Protein AF-A0AAV0TI86-F1 (afdb_monomer_lite)

Radius of gyration: 37.23 Å; chains: 1; bounding box: 70×34×114 Å

Sequence (153 aa):
MEPYQLQMTRGDDGHKLVHLPTGGCVAVPFDPLYAAERAAAEAARAIDPPDELRCKYKSTRCLNLRAKKRNGELHNFCQIHRERANQNQRNSEQRKRYPKQGARRNERDPEDYPRHLHLLEPLQGEDSSHLEPTYDELKEAAMLLSIPDRDRE

pLDDT: mean 74.26, std 17.71, range [35.5, 94.88]

Foldseek 3Di:
DPPQDWDWDQDPQRWIWTQHPVGDIDTHDDDPVVVVVVVVVVVVVVVQPDLVQFAPDDPDGGSAGFDADPVRDGDNGHPVVVVVVVVVVVVVVVCVVDVPDDPDDDPDDPPDDDDDDDDDDDDDDDDDPDDDDDPVVVVVVVVVVPDDPDDDD

Structure (mmCIF, N/CA/C/O backbone):
data_AF-A0AAV0TI86-F1
#
_entry.id   AF-A0AAV0TI86-F1
#
loop_
_atom_site.group_PDB
_atom_site.id
_atom_site.type_symbol
_atom_site.label_atom_id
_atom_site.label_alt_id
_atom_site.label_comp_id
_atom_site.label_asym_id
_atom_site.label_entity_id
_atom_site.label_seq_id
_atom_site.pdbx_PDB_ins_code
_atom_site.Cartn_x
_atom_site.Cartn_y
_atom_site.Cartn_z
_atom_site.occupancy
_atom_site.B_iso_or_equiv
_atom_site.auth_seq_id
_atom_site.auth_comp_id
_atom_site.auth_asym_id
_atom_site.auth_atom_id
_atom_site.pdbx_PDB_model_num
ATOM 1 N N . MET A 1 1 ? 8.622 26.545 -31.942 1.00 48.06 1 MET A N 1
ATOM 2 C CA . MET A 1 1 ? 9.718 25.604 -31.640 1.00 48.06 1 MET A CA 1
ATOM 3 C C . MET A 1 1 ? 9.126 24.217 -31.739 1.00 48.06 1 MET A C 1
ATOM 5 O O . MET A 1 1 ? 8.290 23.889 -30.909 1.00 48.06 1 MET A O 1
ATOM 9 N N . GLU A 1 2 ? 9.473 23.472 -32.785 1.00 55.81 2 GLU A N 1
ATOM 10 C CA . GLU A 1 2 ? 9.043 22.078 -32.941 1.00 55.81 2 GLU A CA 1
ATOM 11 C C . GLU A 1 2 ? 9.660 21.216 -31.828 1.00 55.81 2 GLU A C 1
ATOM 13 O O . GLU A 1 2 ? 10.818 21.451 -31.459 1.00 55.81 2 GLU A O 1
ATOM 18 N N . PRO A 1 3 ? 8.922 20.249 -31.257 1.00 60.47 3 PRO A N 1
ATOM 19 C CA . PRO A 1 3 ? 9.459 19.376 -30.225 1.00 60.47 3 PRO A CA 1
ATOM 20 C C . PRO A 1 3 ? 10.630 18.566 -30.793 1.00 60.47 3 PRO A C 1
ATOM 22 O O . PRO A 1 3 ? 10.513 17.896 -31.817 1.00 60.47 3 PRO A O 1
ATOM 25 N N . TYR A 1 4 ? 11.777 18.637 -30.119 1.00 69.56 4 TYR A N 1
ATOM 26 C CA . TYR A 1 4 ? 12.996 17.918 -30.487 1.00 69.56 4 TYR A CA 1
ATOM 27 C C . TYR A 1 4 ? 12.792 16.414 -30.237 1.00 69.56 4 TYR A C 1
ATOM 29 O O . TYR A 1 4 ? 13.065 15.902 -29.152 1.00 69.56 4 TYR A O 1
ATOM 37 N N . GLN A 1 5 ? 12.230 15.703 -31.214 1.00 69.06 5 GLN A N 1
ATOM 38 C CA . GLN A 1 5 ? 11.930 14.281 -31.086 1.00 69.06 5 GLN A CA 1
ATOM 39 C C . GLN A 1 5 ? 13.134 13.450 -31.545 1.00 69.06 5 GLN A C 1
ATOM 41 O O . GLN A 1 5 ? 13.370 13.264 -32.736 1.00 69.06 5 GLN A O 1
ATOM 46 N N . LEU A 1 6 ? 13.918 12.964 -30.580 1.00 79.00 6 LEU A N 1
ATOM 47 C CA . LEU A 1 6 ? 15.024 12.038 -30.830 1.00 79.00 6 LEU A CA 1
ATOM 48 C C . LEU A 1 6 ? 14.477 10.690 -31.318 1.00 79.00 6 LEU A C 1
ATOM 50 O O . LEU A 1 6 ? 13.617 10.089 -30.671 1.00 79.00 6 LEU A O 1
ATOM 54 N N . GLN A 1 7 ? 14.985 10.203 -32.450 1.00 80.25 7 GLN A N 1
ATOM 55 C CA . GLN A 1 7 ? 14.611 8.896 -32.987 1.00 80.25 7 GLN A CA 1
ATOM 56 C C . GLN A 1 7 ? 15.458 7.806 -32.324 1.00 80.25 7 GLN A C 1
ATOM 58 O O . GLN A 1 7 ? 16.686 7.868 -32.343 1.00 80.25 7 GLN A O 1
ATOM 63 N N . MET A 1 8 ? 14.800 6.809 -31.729 1.00 86.75 8 MET A N 1
ATOM 64 C CA . MET A 1 8 ? 15.456 5.681 -31.065 1.00 86.75 8 MET A CA 1
ATOM 65 C C . MET A 1 8 ? 15.165 4.383 -31.819 1.00 86.75 8 MET A C 1
ATOM 67 O O . MET A 1 8 ? 14.001 4.028 -32.005 1.00 86.75 8 MET A O 1
ATOM 71 N N . THR A 1 9 ? 16.205 3.648 -32.198 1.00 86.06 9 THR A N 1
ATOM 72 C CA . THR A 1 9 ? 16.113 2.310 -32.804 1.00 86.06 9 THR A CA 1
ATOM 73 C C . THR A 1 9 ? 16.860 1.294 -31.936 1.00 86.06 9 THR A C 1
ATOM 75 O O . THR A 1 9 ? 17.641 1.656 -31.053 1.00 86.06 9 THR A O 1
ATOM 78 N N . ARG A 1 10 ? 16.568 0.001 -32.107 1.00 83.50 10 ARG A N 1
ATOM 79 C CA . ARG A 1 10 ? 17.297 -1.078 -31.426 1.00 83.50 10 ARG A CA 1
ATOM 80 C C . ARG A 1 10 ? 18.233 -1.723 -32.442 1.00 83.50 10 ARG A C 1
ATOM 82 O O . ARG A 1 10 ? 17.748 -2.162 -33.479 1.00 83.50 10 ARG A O 1
ATOM 89 N N . GLY A 1 11 ? 19.530 -1.729 -32.152 1.00 80.06 11 GLY A N 1
ATOM 90 C CA . GLY A 1 11 ? 20.533 -2.420 -32.959 1.00 80.06 11 GLY A CA 1
ATOM 91 C C . GLY A 1 11 ? 20.470 -3.938 -32.774 1.00 80.06 11 GLY A C 1
ATOM 92 O O . GLY A 1 11 ? 19.838 -4.435 -31.836 1.00 80.06 11 GLY A O 1
ATOM 93 N N . ASP A 1 12 ? 21.140 -4.669 -33.664 1.00 78.94 12 ASP A N 1
ATOM 94 C CA . ASP A 1 12 ? 21.185 -6.141 -33.667 1.00 78.94 12 ASP A CA 1
ATOM 95 C C . ASP A 1 12 ? 21.900 -6.721 -32.433 1.00 78.94 12 ASP A C 1
ATOM 97 O O . ASP A 1 12 ? 21.598 -7.822 -31.979 1.00 78.94 12 ASP A O 1
ATOM 101 N N . ASP A 1 13 ? 22.806 -5.943 -31.842 1.00 78.12 13 ASP A N 1
ATOM 102 C CA . ASP A 1 13 ? 23.507 -6.206 -30.580 1.00 78.12 13 ASP A CA 1
ATOM 103 C C . ASP A 1 13 ? 22.637 -5.942 -29.333 1.00 78.12 13 ASP A C 1
ATOM 105 O O . ASP A 1 13 ? 23.052 -6.176 -28.198 1.00 78.12 13 ASP A O 1
ATOM 109 N N . GLY A 1 14 ? 21.406 -5.461 -29.531 1.00 78.50 14 GLY A N 1
ATOM 110 C CA . GLY A 1 14 ? 20.466 -5.123 -28.470 1.00 78.50 14 GLY A CA 1
ATOM 111 C C . GLY A 1 14 ? 20.668 -3.729 -27.873 1.00 78.50 14 GLY A C 1
ATOM 112 O O . GLY A 1 14 ? 19.830 -3.321 -27.058 1.00 78.50 14 GLY A O 1
ATOM 113 N N . HIS A 1 15 ? 21.699 -2.989 -28.294 1.00 84.69 15 HIS A N 1
ATOM 114 C CA . HIS A 1 15 ? 21.944 -1.611 -27.878 1.00 84.69 15 HIS A CA 1
ATOM 115 C C . HIS A 1 15 ? 20.876 -0.665 -28.433 1.00 84.69 15 HIS A C 1
ATOM 117 O O . HIS A 1 15 ? 20.295 -0.878 -29.502 1.00 84.69 15 HIS A O 1
ATOM 123 N N . LYS A 1 16 ? 20.582 0.405 -27.688 1.00 88.12 16 LYS A N 1
ATOM 124 C CA . LYS A 1 16 ? 19.663 1.451 -28.156 1.00 88.12 16 LYS A CA 1
ATOM 125 C C . LYS A 1 16 ? 20.464 2.496 -28.919 1.00 88.12 16 LYS A C 1
ATOM 127 O O . LYS A 1 16 ? 21.317 3.153 -28.331 1.00 88.12 16 LYS A O 1
ATOM 132 N N . LEU A 1 17 ? 20.174 2.664 -30.204 1.00 89.75 17 LEU A N 1
ATOM 133 C CA . LEU A 1 17 ? 20.766 3.704 -31.037 1.00 89.75 17 LEU A CA 1
ATOM 134 C C . LEU A 1 17 ? 19.873 4.942 -30.989 1.00 89.75 17 LEU A C 1
ATOM 136 O O . LEU A 1 17 ? 18.691 4.885 -31.328 1.00 89.75 17 LEU A O 1
ATOM 140 N N . VAL A 1 18 ? 20.433 6.060 -30.539 1.00 89.31 18 VAL A N 1
ATOM 141 C CA . VAL A 1 18 ? 19.758 7.359 -30.502 1.00 89.31 18 VAL A CA 1
ATOM 142 C C . VAL A 1 18 ? 20.306 8.211 -31.638 1.00 89.31 18 VAL A C 1
ATOM 144 O O . VAL A 1 18 ? 21.491 8.542 -31.650 1.00 89.31 18 VAL A O 1
ATOM 147 N N . HIS A 1 19 ? 19.449 8.563 -32.592 1.00 89.94 19 HIS A N 1
ATOM 148 C CA . HIS A 1 19 ? 19.795 9.441 -33.703 1.00 89.94 19 HIS A CA 1
ATOM 149 C C . HIS A 1 19 ? 19.580 10.895 -33.295 1.00 89.94 19 HIS A C 1
ATOM 151 O O . HIS A 1 19 ? 18.474 11.304 -32.926 1.00 89.94 19 HIS A O 1
ATOM 157 N N . LEU A 1 20 ? 20.658 11.672 -33.350 1.00 84.19 20 LEU A N 1
ATOM 158 C CA . LEU A 1 20 ? 20.628 13.097 -33.088 1.00 84.19 20 LEU A CA 1
ATOM 159 C C . LEU A 1 20 ? 20.232 13.840 -34.369 1.00 84.19 20 LEU A C 1
ATOM 161 O O . LEU A 1 20 ? 20.683 13.489 -35.460 1.00 84.19 20 LEU A O 1
ATOM 165 N N . PRO A 1 21 ? 19.471 14.934 -34.254 1.00 79.06 21 PRO A N 1
ATOM 166 C CA . PRO A 1 21 ? 19.099 15.760 -35.403 1.00 79.06 21 PRO A CA 1
ATOM 167 C C . PRO A 1 21 ? 20.281 16.508 -36.032 1.00 79.06 21 PRO A C 1
ATOM 169 O O . PRO A 1 21 ? 20.164 17.003 -37.146 1.00 79.06 21 PRO A O 1
ATOM 172 N N . THR A 1 22 ? 21.436 16.557 -35.362 1.00 82.75 22 THR A N 1
ATOM 173 C CA . THR A 1 22 ? 22.708 17.030 -35.929 1.00 82.75 22 THR A CA 1
ATOM 174 C C . THR A 1 22 ? 23.398 15.993 -36.828 1.00 82.75 22 THR A C 1
ATOM 176 O O . THR A 1 22 ? 24.499 16.247 -37.308 1.00 82.75 22 THR A O 1
ATOM 179 N N . GLY A 1 23 ? 22.772 14.833 -37.074 1.00 79.81 23 GLY A N 1
ATOM 180 C CA . GLY A 1 23 ? 23.264 13.799 -37.992 1.00 79.81 23 GLY A CA 1
ATOM 181 C C . GLY A 1 23 ? 24.177 12.744 -37.356 1.00 79.81 23 GLY A C 1
ATOM 182 O O . GLY A 1 23 ? 24.709 11.896 -38.065 1.00 79.81 23 GLY A O 1
ATOM 183 N N . GLY A 1 24 ? 24.360 12.771 -36.033 1.00 85.19 24 GLY A N 1
ATOM 184 C CA . GLY A 1 24 ? 25.108 11.752 -35.288 1.00 85.19 24 GLY A CA 1
ATOM 185 C C . GLY A 1 24 ? 24.224 10.613 -34.773 1.00 85.19 24 GLY A C 1
ATOM 186 O O . GLY A 1 24 ? 23.015 10.777 -34.613 1.00 85.19 24 GLY A O 1
ATOM 187 N N . CYS A 1 25 ? 24.827 9.468 -34.452 1.00 86.44 25 CYS A N 1
ATOM 188 C CA . CYS A 1 25 ? 24.166 8.397 -33.707 1.00 86.44 25 CYS A CA 1
ATOM 189 C C . CYS A 1 25 ? 24.980 8.039 -32.460 1.00 86.44 25 CYS A C 1
ATOM 191 O O . CYS A 1 25 ? 26.209 8.006 -32.496 1.00 86.44 25 CYS A O 1
ATOM 193 N N . VAL A 1 26 ? 24.289 7.809 -31.345 1.00 88.50 26 VAL A N 1
ATOM 194 C CA . VAL A 1 26 ? 24.896 7.401 -30.074 1.00 88.50 26 VAL A CA 1
ATOM 195 C C . VAL A 1 26 ? 24.345 6.035 -29.694 1.00 88.50 26 VAL A C 1
ATOM 197 O O . VAL A 1 26 ? 23.128 5.859 -29.617 1.00 88.50 26 VAL A O 1
ATOM 200 N N . ALA A 1 27 ? 25.238 5.078 -29.447 1.00 87.62 27 ALA A N 1
ATOM 201 C CA . ALA A 1 27 ? 24.877 3.763 -28.937 1.00 87.62 27 ALA A CA 1
ATOM 202 C C . ALA A 1 27 ? 24.835 3.785 -27.407 1.00 87.62 27 ALA A C 1
ATOM 204 O O . ALA A 1 27 ? 25.822 4.113 -26.751 1.00 87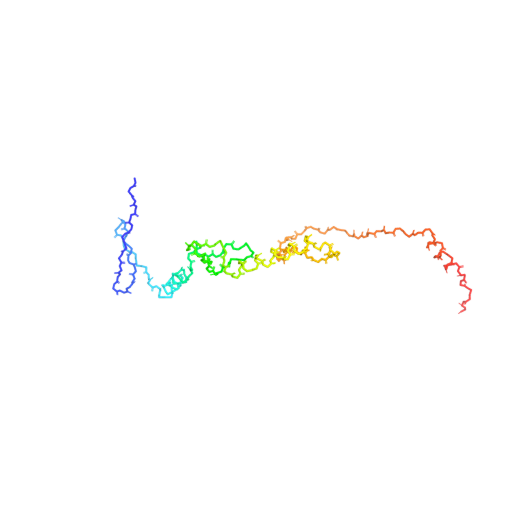.62 27 ALA A O 1
ATOM 205 N N . VAL A 1 28 ? 23.687 3.422 -26.844 1.00 87.88 28 VAL A N 1
ATOM 206 C CA . VAL A 1 28 ? 23.509 3.202 -25.410 1.00 87.88 28 VAL A CA 1
ATOM 207 C C . VAL A 1 28 ? 23.607 1.696 -25.149 1.00 87.88 28 VAL A C 1
ATOM 209 O O . VAL A 1 28 ? 22.742 0.952 -25.637 1.00 87.88 28 VAL A O 1
ATOM 212 N N . PRO A 1 29 ? 24.629 1.241 -24.395 1.00 84.62 29 PRO A N 1
ATOM 213 C CA . PRO A 1 29 ? 24.790 -0.160 -24.041 1.00 84.62 29 PRO A CA 1
ATOM 214 C C . PRO A 1 29 ? 23.556 -0.707 -23.327 1.00 84.62 29 PRO A C 1
ATOM 216 O O . PRO A 1 29 ? 22.932 -0.031 -22.506 1.00 84.62 29 PRO A O 1
ATOM 219 N N . PHE A 1 30 ? 23.195 -1.942 -23.649 1.00 83.69 30 PHE A N 1
ATOM 220 C CA . PHE A 1 30 ? 22.115 -2.646 -22.982 1.00 83.69 30 PHE A CA 1
ATOM 221 C C . PHE A 1 30 ? 22.701 -3.309 -21.745 1.00 83.69 30 PHE A C 1
ATOM 223 O O . PHE A 1 30 ? 23.513 -4.221 -21.865 1.00 83.69 30 PHE A O 1
ATOM 230 N N . ASP A 1 31 ? 22.284 -2.845 -20.571 1.00 87.62 31 ASP A N 1
ATOM 231 C CA . ASP A 1 31 ? 22.605 -3.484 -19.302 1.00 87.62 31 ASP A CA 1
ATOM 232 C C . ASP A 1 31 ? 21.462 -4.445 -18.913 1.00 87.62 31 ASP A C 1
ATOM 234 O O . ASP A 1 31 ? 20.352 -3.990 -18.593 1.00 87.62 31 ASP A O 1
ATOM 238 N N . PRO A 1 32 ? 21.691 -5.773 -18.952 1.00 87.19 32 PRO A N 1
ATOM 239 C CA . PRO A 1 32 ? 20.680 -6.761 -18.595 1.00 87.19 32 PRO A CA 1
ATOM 240 C C . PRO A 1 32 ? 20.220 -6.656 -17.139 1.00 87.19 32 PRO A C 1
ATOM 242 O O . PRO A 1 32 ? 19.054 -6.944 -16.864 1.00 87.19 32 PRO A O 1
ATOM 245 N N . LEU A 1 33 ? 21.098 -6.245 -16.215 1.00 89.19 3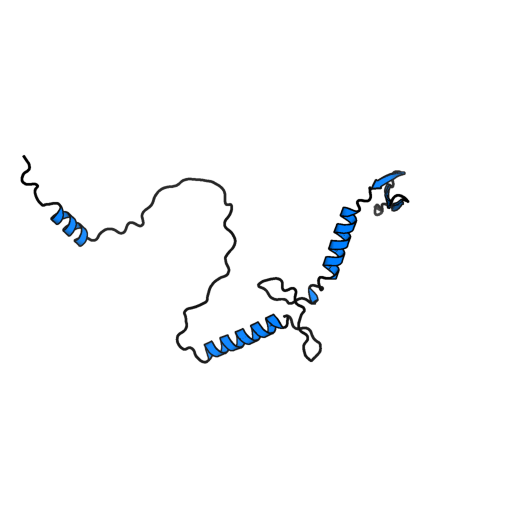3 LEU A N 1
ATOM 246 C CA . LEU A 1 33 ? 20.753 -6.118 -14.798 1.00 89.19 33 LEU A CA 1
ATOM 247 C C . LEU A 1 33 ? 19.800 -4.947 -14.595 1.00 89.19 33 LEU A C 1
ATOM 249 O O . LEU A 1 33 ? 18.728 -5.130 -14.025 1.00 89.19 33 LEU A O 1
ATOM 253 N N . TYR A 1 34 ? 20.117 -3.787 -15.170 1.00 86.00 34 TYR A N 1
ATOM 254 C CA . TYR A 1 34 ? 19.233 -2.622 -15.13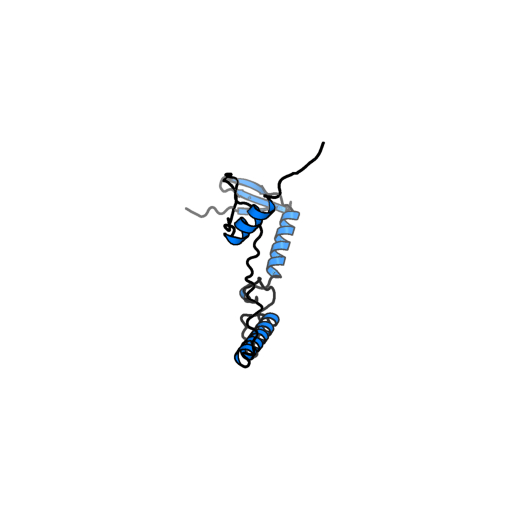0 1.00 86.00 34 TYR A CA 1
ATOM 255 C C . TYR A 1 34 ? 17.861 -2.908 -15.765 1.00 86.00 34 TYR A C 1
ATOM 257 O O . TYR A 1 34 ? 16.815 -2.512 -15.245 1.00 86.00 34 TYR A O 1
ATOM 265 N N . ALA A 1 35 ? 17.835 -3.637 -16.886 1.00 87.25 35 ALA A N 1
ATOM 266 C CA . ALA A 1 35 ? 16.585 -4.042 -17.522 1.00 87.25 35 ALA A CA 1
ATOM 267 C C . ALA A 1 35 ? 15.765 -5.002 -16.640 1.00 87.25 35 ALA A C 1
ATOM 269 O O . ALA A 1 35 ? 14.543 -4.851 -16.551 1.00 87.25 35 ALA A O 1
ATOM 270 N N . ALA A 1 36 ? 16.425 -5.957 -15.976 1.00 87.50 36 ALA A N 1
ATOM 271 C CA . ALA A 1 36 ? 15.791 -6.888 -15.049 1.00 87.50 36 ALA A CA 1
ATOM 272 C C . ALA A 1 36 ? 15.255 -6.180 -13.795 1.00 87.50 36 ALA A C 1
ATOM 274 O O . ALA A 1 36 ? 14.116 -6.429 -13.405 1.00 87.50 36 ALA A O 1
ATOM 275 N N . GLU A 1 37 ? 16.015 -5.255 -13.206 1.00 89.12 37 GLU A N 1
ATOM 276 C CA . GLU A 1 37 ? 15.578 -4.421 -12.078 1.00 89.12 37 GLU A CA 1
ATOM 277 C C . GLU A 1 37 ? 14.345 -3.592 -12.439 1.00 89.12 37 GLU A C 1
ATOM 279 O O . GLU A 1 37 ? 13.364 -3.563 -11.692 1.00 89.12 37 GLU A O 1
ATOM 284 N N . ARG A 1 38 ? 14.349 -2.966 -13.622 1.00 87.44 38 ARG A N 1
ATOM 285 C CA . ARG A 1 38 ? 13.200 -2.199 -14.111 1.00 87.44 38 ARG A CA 1
ATOM 286 C C . ARG A 1 38 ? 11.971 -3.087 -14.313 1.00 87.44 38 ARG A C 1
ATOM 288 O O . ARG A 1 38 ? 10.883 -2.714 -13.883 1.00 87.44 38 ARG A O 1
ATOM 295 N N . ALA A 1 39 ? 12.140 -4.265 -14.914 1.00 86.19 39 ALA A N 1
ATOM 296 C CA . ALA A 1 39 ? 11.056 -5.230 -15.101 1.00 86.19 39 ALA A CA 1
ATOM 297 C C . ALA A 1 39 ? 10.515 -5.760 -13.761 1.00 86.19 39 ALA A C 1
ATOM 299 O O . ALA A 1 39 ? 9.304 -5.887 -13.591 1.00 86.19 39 ALA A O 1
ATOM 300 N N . ALA A 1 40 ? 11.388 -6.017 -12.783 1.00 84.56 40 ALA A N 1
ATOM 301 C CA . ALA A 1 40 ? 10.994 -6.418 -11.436 1.00 84.56 40 ALA A CA 1
ATOM 302 C C . ALA A 1 40 ? 10.217 -5.304 -10.717 1.00 84.56 40 ALA A C 1
ATOM 304 O O . ALA A 1 40 ? 9.204 -5.583 -10.077 1.00 84.56 40 ALA A O 1
ATOM 305 N N . ALA A 1 41 ? 10.631 -4.043 -10.863 1.00 83.25 41 ALA A N 1
ATOM 306 C CA . ALA A 1 41 ? 9.907 -2.895 -10.323 1.00 83.25 41 ALA A CA 1
ATOM 307 C C . ALA A 1 41 ? 8.530 -2.713 -10.988 1.00 83.25 41 ALA A C 1
ATOM 309 O O . ALA A 1 41 ? 7.543 -2.445 -10.304 1.00 83.25 41 ALA A O 1
ATOM 310 N N . GLU A 1 42 ? 8.431 -2.891 -12.307 1.00 84.00 42 GLU A N 1
ATOM 311 C CA . GLU A 1 42 ? 7.155 -2.886 -13.035 1.00 84.00 42 GLU A CA 1
ATOM 312 C C . GLU A 1 42 ? 6.237 -4.027 -12.571 1.00 84.00 42 GLU A C 1
ATOM 314 O O . GLU A 1 42 ? 5.063 -3.793 -12.281 1.00 84.00 42 GLU A O 1
ATOM 319 N N . ALA A 1 43 ? 6.776 -5.239 -12.411 1.00 82.94 43 ALA A N 1
ATOM 320 C CA . ALA A 1 43 ? 6.041 -6.386 -11.887 1.00 82.94 43 ALA A CA 1
ATOM 321 C C . ALA A 1 43 ? 5.577 -6.158 -10.440 1.00 82.94 43 ALA A C 1
ATOM 323 O O . ALA A 1 43 ? 4.421 -6.426 -10.119 1.00 82.94 43 ALA A O 1
ATOM 324 N N . ALA A 1 44 ? 6.427 -5.595 -9.577 1.00 79.00 44 ALA A N 1
ATOM 325 C CA . ALA A 1 44 ? 6.061 -5.233 -8.210 1.00 79.00 44 ALA A CA 1
ATOM 326 C C . ALA A 1 44 ? 4.901 -4.225 -8.190 1.00 79.00 44 ALA A C 1
ATOM 328 O O . ALA A 1 44 ? 3.932 -4.421 -7.460 1.00 79.00 44 ALA A O 1
ATOM 329 N N . ARG A 1 45 ? 4.936 -3.208 -9.064 1.00 76.31 45 ARG A N 1
ATOM 330 C CA . ARG A 1 45 ? 3.838 -2.238 -9.229 1.00 76.31 45 ARG A CA 1
ATOM 331 C C . ARG A 1 45 ? 2.551 -2.865 -9.767 1.00 76.31 45 ARG A C 1
ATOM 333 O O . ARG A 1 45 ? 1.481 -2.345 -9.473 1.00 76.31 45 ARG A O 1
ATOM 340 N N . ALA A 1 46 ? 2.643 -3.941 -10.548 1.00 74.56 46 ALA A N 1
ATOM 341 C CA . ALA A 1 46 ? 1.481 -4.676 -11.049 1.00 74.56 46 ALA A CA 1
ATOM 342 C C . ALA A 1 46 ? 0.864 -5.609 -9.990 1.00 74.56 46 ALA A C 1
ATOM 344 O O . ALA A 1 46 ? -0.351 -5.793 -9.968 1.00 74.56 46 ALA A O 1
ATOM 345 N N . ILE A 1 47 ? 1.688 -6.192 -9.112 1.00 71.88 47 ILE A N 1
ATOM 346 C CA . ILE A 1 47 ? 1.236 -7.024 -7.983 1.00 71.88 47 ILE A CA 1
ATOM 347 C C . ILE A 1 47 ? 0.578 -6.154 -6.910 1.00 71.88 47 ILE A C 1
ATOM 349 O O . ILE A 1 47 ? -0.395 -6.561 -6.273 1.00 71.88 47 ILE A O 1
ATOM 353 N N . ASP A 1 48 ? 1.102 -4.948 -6.718 1.00 67.19 48 ASP A N 1
ATOM 354 C CA . ASP A 1 48 ? 0.555 -3.973 -5.801 1.00 67.19 48 ASP A CA 1
ATOM 355 C C . ASP A 1 48 ? -0.837 -3.508 -6.273 1.00 67.19 48 ASP A C 1
ATOM 357 O O . ASP A 1 48 ? -0.932 -2.788 -7.268 1.00 67.19 48 ASP A O 1
ATOM 361 N N . PRO A 1 49 ? -1.944 -3.833 -5.564 1.00 66.56 49 PRO A N 1
ATOM 362 C CA . PRO A 1 49 ? -3.257 -3.356 -5.974 1.00 66.56 49 PRO A CA 1
ATOM 363 C C . PRO A 1 49 ? -3.273 -1.822 -6.060 1.00 66.56 49 PRO A C 1
ATOM 365 O O . PRO A 1 49 ? -2.634 -1.165 -5.225 1.00 66.56 49 PRO A O 1
ATOM 368 N N . PRO A 1 50 ? -4.013 -1.233 -7.018 1.00 71.69 50 PRO A N 1
ATOM 369 C CA . PRO A 1 50 ? -4.209 0.209 -7.094 1.00 71.69 50 PRO A CA 1
ATOM 370 C C . PRO A 1 50 ? -4.588 0.784 -5.727 1.00 71.69 50 PRO A C 1
ATOM 372 O O . PRO A 1 50 ? -5.367 0.173 -4.991 1.00 71.69 50 PRO A O 1
ATOM 375 N N . ASP A 1 51 ? -4.063 1.960 -5.378 1.00 68.44 51 ASP A N 1
ATOM 376 C CA . ASP A 1 51 ? -4.330 2.619 -4.085 1.00 68.44 51 ASP A CA 1
ATOM 377 C C . ASP A 1 51 ? -5.845 2.794 -3.822 1.00 68.44 51 ASP A C 1
ATOM 379 O O . ASP A 1 51 ? -6.351 2.677 -2.701 1.00 68.44 51 ASP A O 1
ATOM 383 N N . GLU A 1 52 ? -6.617 2.924 -4.901 1.00 73.38 52 GLU A N 1
ATOM 384 C CA . GLU A 1 52 ? -8.078 2.961 -4.910 1.00 73.38 52 GLU A CA 1
ATOM 385 C C . GLU A 1 52 ? -8.758 1.694 -4.374 1.00 73.38 52 GLU A C 1
ATOM 387 O O . GLU A 1 52 ? -9.891 1.766 -3.898 1.00 73.38 52 GLU A O 1
ATOM 392 N N . LEU A 1 53 ? -8.090 0.544 -4.400 1.00 79.62 53 LEU A N 1
ATOM 393 C CA . LEU A 1 53 ? -8.605 -0.719 -3.872 1.00 79.62 53 LEU A CA 1
ATOM 394 C C . LEU A 1 53 ? -8.064 -1.033 -2.476 1.00 79.62 53 LEU A C 1
ATOM 396 O O . LEU A 1 53 ? -8.541 -1.975 -1.843 1.00 79.62 53 LEU A O 1
ATOM 400 N N . ARG A 1 54 ? -7.116 -0.243 -1.962 1.00 86.12 54 ARG A N 1
ATOM 401 C CA . ARG A 1 54 ? -6.486 -0.457 -0.654 1.00 86.12 54 ARG A CA 1
ATOM 402 C C . ARG A 1 54 ? -7.278 0.153 0.489 1.00 86.12 54 ARG A C 1
ATOM 404 O O . ARG A 1 54 ? -7.994 1.148 0.345 1.00 86.12 54 ARG A O 1
ATOM 411 N N . CYS A 1 55 ? -7.145 -0.460 1.657 1.00 90.50 55 CYS A N 1
ATOM 412 C CA . CYS A 1 55 ? -7.733 0.018 2.898 1.00 90.50 55 CYS A CA 1
ATOM 413 C C . CYS A 1 55 ? -7.155 1.381 3.326 1.00 90.50 55 CYS A C 1
ATOM 415 O O . CYS A 1 55 ? -5.959 1.503 3.575 1.00 90.50 55 CYS A O 1
ATOM 417 N N . LYS A 1 56 ? -8.027 2.375 3.545 1.00 87.62 56 LYS A N 1
ATOM 418 C CA . LYS A 1 56 ? -7.681 3.761 3.925 1.00 87.62 56 LYS A CA 1
ATOM 419 C C . LYS A 1 56 ? -7.410 3.955 5.431 1.00 87.62 56 LYS A C 1
ATOM 421 O O . LYS A 1 56 ? -7.823 4.953 6.019 1.00 87.62 56 LYS A O 1
ATOM 426 N N . TYR A 1 57 ? -6.794 2.982 6.103 1.00 88.06 57 TYR A N 1
ATOM 427 C CA . TYR A 1 57 ? -6.542 3.083 7.549 1.00 88.06 57 TYR A CA 1
ATOM 428 C C . TYR A 1 57 ? -5.350 4.007 7.848 1.00 88.06 57 TYR A C 1
ATOM 430 O O . TYR A 1 57 ? -4.332 3.924 7.169 1.00 88.06 57 TYR A O 1
ATOM 438 N N . LYS A 1 58 ? -5.482 4.890 8.852 1.00 81.69 58 LYS A N 1
ATOM 439 C CA . LYS A 1 58 ? -4.558 6.020 9.075 1.00 81.69 58 LYS A CA 1
ATOM 440 C C . LYS A 1 58 ? -3.201 5.654 9.688 1.00 81.69 58 LYS A C 1
ATOM 442 O O . LYS A 1 58 ? -2.240 6.350 9.399 1.00 81.69 58 LYS A O 1
ATOM 447 N N . SER A 1 59 ? -3.101 4.620 10.531 1.00 72.88 59 SER A N 1
ATOM 448 C CA . SER A 1 59 ? -1.891 4.447 11.361 1.00 72.88 59 SER A CA 1
ATOM 449 C C . SER A 1 59 ? -0.751 3.669 10.692 1.00 72.88 59 SER A C 1
ATOM 451 O O . SER A 1 59 ? 0.357 3.659 11.210 1.00 72.88 59 SER A O 1
ATOM 453 N N . THR A 1 60 ? -0.986 3.009 9.554 1.00 78.38 60 THR A N 1
ATOM 454 C CA . THR A 1 60 ? 0.038 2.355 8.713 1.00 78.38 60 THR A CA 1
ATOM 455 C C . THR A 1 60 ? -0.606 2.031 7.364 1.00 78.38 60 THR A C 1
ATOM 457 O O . THR A 1 60 ? -1.758 1.582 7.348 1.00 78.38 60 THR A O 1
ATOM 460 N N . ARG A 1 61 ? 0.095 2.225 6.233 1.00 82.19 61 ARG A N 1
ATOM 461 C CA . ARG A 1 61 ? -0.437 1.859 4.905 1.00 82.19 61 ARG A CA 1
ATOM 462 C C . ARG A 1 61 ? -0.800 0.374 4.883 1.00 82.19 61 ARG A C 1
ATOM 464 O O . ARG A 1 61 ? 0.061 -0.498 4.912 1.00 82.19 61 ARG A O 1
ATOM 471 N N . CYS A 1 62 ? -2.096 0.086 4.845 1.00 86.88 62 CYS A N 1
ATOM 472 C CA . CYS A 1 62 ? -2.598 -1.276 4.858 1.00 86.88 62 CYS A CA 1
ATOM 473 C C . CYS A 1 62 ? -2.622 -1.833 3.430 1.00 86.88 62 CYS A C 1
ATOM 475 O O . CYS A 1 62 ? -3.311 -1.292 2.568 1.00 86.88 62 CYS A O 1
ATOM 477 N N . LEU A 1 63 ? -1.909 -2.937 3.189 1.00 85.19 63 LEU A N 1
ATOM 478 C CA . LEU A 1 63 ? -1.857 -3.595 1.873 1.00 85.19 63 LEU A CA 1
ATOM 479 C C . LEU A 1 63 ? -3.119 -4.419 1.558 1.00 85.19 63 LEU A C 1
ATOM 481 O O . LEU A 1 63 ? -3.281 -4.913 0.448 1.00 85.19 63 LEU A O 1
ATOM 485 N N . ASN A 1 64 ? -4.029 -4.565 2.526 1.00 87.25 64 ASN A N 1
ATOM 486 C CA . ASN A 1 64 ? -5.260 -5.322 2.337 1.00 87.25 64 ASN A CA 1
ATOM 487 C C . ASN A 1 64 ? -6.266 -4.563 1.465 1.00 87.25 64 ASN A C 1
ATOM 489 O O . ASN A 1 64 ? -6.451 -3.348 1.606 1.00 87.25 64 ASN A O 1
ATOM 493 N N . LEU A 1 65 ? -6.992 -5.319 0.644 1.00 89.00 65 LEU A N 1
ATOM 494 C CA . LEU A 1 65 ? -8.071 -4.802 -0.187 1.00 89.00 65 LEU A CA 1
ATOM 495 C C . LEU A 1 65 ? -9.268 -4.335 0.649 1.00 89.00 65 LEU A C 1
ATOM 497 O O . LEU A 1 65 ? -9.562 -4.858 1.730 1.00 89.00 65 LEU A O 1
ATOM 501 N N . ARG A 1 66 ? -9.988 -3.349 0.117 1.00 91.25 66 ARG A N 1
ATOM 502 C CA . ARG A 1 66 ? -11.270 -2.883 0.646 1.00 91.25 66 ARG A CA 1
ATOM 503 C C . ARG A 1 66 ? -12.279 -4.027 0.661 1.00 91.25 66 ARG A C 1
ATOM 505 O O . ARG A 1 66 ? -12.430 -4.757 -0.317 1.00 91.25 66 ARG A O 1
ATOM 512 N N . ALA A 1 67 ? -12.991 -4.173 1.774 1.00 89.94 67 ALA A N 1
ATOM 513 C CA . ALA A 1 67 ? -14.047 -5.172 1.875 1.00 89.94 67 ALA A CA 1
ATOM 514 C C . ALA A 1 67 ? -15.230 -4.792 0.970 1.00 89.94 67 ALA A C 1
ATOM 516 O O . ALA A 1 67 ? -15.573 -3.615 0.866 1.00 89.94 67 ALA A O 1
ATOM 517 N N . LYS A 1 68 ? -15.895 -5.776 0.361 1.00 90.81 68 LYS A N 1
ATOM 518 C CA . LYS A 1 68 ? -17.132 -5.557 -0.405 1.00 90.81 68 LYS A CA 1
ATOM 519 C C . LYS A 1 68 ? -18.348 -5.585 0.527 1.00 90.81 68 LYS A C 1
ATOM 521 O O . LYS A 1 68 ? -18.466 -6.464 1.381 1.00 90.81 68 LYS A O 1
ATOM 526 N N . LYS A 1 69 ? -19.258 -4.625 0.369 1.00 90.12 69 LYS A N 1
ATOM 527 C CA . LYS A 1 69 ? -20.606 -4.653 0.955 1.00 90.12 69 LYS A CA 1
ATOM 528 C C . LYS A 1 69 ? -21.484 -5.664 0.201 1.00 90.12 69 LYS A C 1
ATOM 530 O O . LYS A 1 69 ? -21.170 -6.071 -0.914 1.00 90.12 69 LYS A O 1
ATOM 535 N N . ARG A 1 70 ? -22.643 -6.015 0.779 1.00 89.38 70 ARG A N 1
ATOM 536 C CA . ARG A 1 70 ? -23.657 -6.877 0.128 1.00 89.38 70 ARG A CA 1
ATOM 537 C C . ARG A 1 70 ? -24.229 -6.275 -1.163 1.00 89.38 70 ARG A C 1
ATOM 539 O O . ARG A 1 70 ? -24.636 -7.019 -2.038 1.00 89.38 70 ARG A O 1
ATOM 546 N N . ASN A 1 71 ? -24.239 -4.946 -1.275 1.00 86.31 71 ASN A N 1
ATOM 547 C CA . ASN A 1 71 ? -24.663 -4.211 -2.472 1.00 86.31 71 ASN A CA 1
ATOM 548 C C . ASN A 1 71 ? -23.560 -4.120 -3.553 1.00 86.31 71 ASN A C 1
ATOM 550 O O . ASN A 1 71 ? -23.775 -3.474 -4.570 1.00 86.31 71 ASN A O 1
ATOM 554 N N . GLY A 1 72 ? -22.378 -4.710 -3.328 1.00 85.19 72 GLY A N 1
ATOM 555 C CA . GLY A 1 72 ? -21.244 -4.670 -4.258 1.00 85.19 72 GLY A CA 1
ATOM 556 C C . GLY A 1 72 ? -20.311 -3.461 -4.108 1.00 85.19 72 GLY A C 1
ATOM 557 O O . GLY A 1 72 ? -19.217 -3.475 -4.665 1.00 85.19 72 GLY A O 1
ATOM 558 N N . GLU A 1 73 ? -20.678 -2.449 -3.318 1.00 88.38 73 GLU A N 1
ATOM 559 C CA . GLU A 1 73 ? -19.851 -1.259 -3.079 1.00 88.38 73 GLU A CA 1
ATOM 560 C C . GLU A 1 73 ? -18.669 -1.571 -2.139 1.00 88.38 73 GLU A C 1
ATOM 562 O O . GLU A 1 73 ? -18.792 -2.348 -1.187 1.00 88.38 73 GLU A O 1
ATOM 567 N N . LEU A 1 74 ? -17.512 -0.947 -2.366 1.00 87.25 74 LEU A N 1
ATOM 568 C CA . LEU A 1 74 ? -16.335 -1.121 -1.515 1.00 87.25 74 LEU A CA 1
ATOM 569 C C . LEU A 1 74 ? -16.432 -0.274 -0.238 1.00 87.25 74 LEU A C 1
ATOM 571 O O . LEU A 1 74 ? -16.696 0.924 -0.270 1.00 87.25 74 LEU A O 1
ATOM 575 N N . HIS A 1 75 ? -16.153 -0.887 0.908 1.00 90.19 75 HIS A N 1
ATOM 576 C CA . HIS A 1 75 ? -15.913 -0.169 2.155 1.00 90.19 75 HIS A CA 1
ATOM 577 C C . HIS A 1 75 ? -14.621 0.655 2.077 1.00 90.19 75 HIS A C 1
ATOM 579 O O . HIS A 1 75 ? -13.697 0.313 1.354 1.00 90.19 75 HIS A O 1
ATOM 585 N N . ASN A 1 76 ? -14.492 1.692 2.909 1.00 87.81 76 ASN A N 1
ATOM 586 C CA . ASN A 1 76 ? -13.227 2.43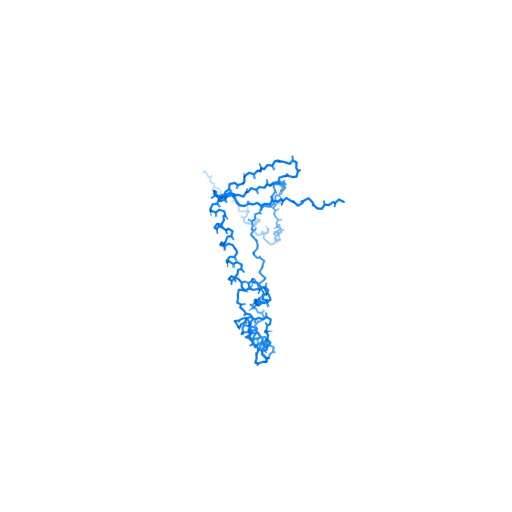3 3.035 1.00 87.81 76 ASN A CA 1
ATOM 587 C C . ASN A 1 76 ? -12.094 1.597 3.661 1.00 87.81 76 ASN A C 1
ATOM 589 O O . ASN A 1 76 ? -10.916 1.895 3.461 1.00 87.81 76 ASN A O 1
ATOM 593 N N . PHE A 1 77 ? -12.446 0.550 4.411 1.00 91.44 77 PHE A N 1
ATOM 594 C CA . PHE A 1 77 ? -11.517 -0.294 5.155 1.00 91.44 77 PHE A CA 1
ATOM 595 C C . PHE A 1 77 ? -11.534 -1.743 4.653 1.00 91.44 77 PHE A C 1
ATOM 597 O O . PHE A 1 77 ? -12.522 -2.209 4.077 1.00 91.44 77 PHE A O 1
ATOM 604 N N . CYS A 1 78 ? -10.448 -2.472 4.908 1.00 93.25 78 CYS A N 1
ATOM 605 C CA . CYS A 1 78 ? -10.419 -3.924 4.764 1.00 93.25 78 CYS A CA 1
ATOM 606 C C . CYS A 1 78 ? -11.258 -4.602 5.857 1.00 93.25 78 CYS A C 1
ATOM 608 O O . CYS A 1 78 ? -11.660 -3.973 6.841 1.00 93.25 78 CYS A O 1
ATOM 610 N N . GLN A 1 79 ? -11.485 -5.906 5.701 1.00 92.12 79 GLN A N 1
ATOM 611 C CA . GLN A 1 79 ? -12.271 -6.704 6.641 1.00 92.12 79 GLN A CA 1
ATOM 612 C C . GLN A 1 79 ? -11.723 -6.618 8.076 1.00 92.12 79 GLN A C 1
ATOM 614 O O . GLN A 1 79 ? -12.466 -6.316 9.007 1.00 92.12 79 GLN A O 1
ATOM 619 N N . ILE A 1 80 ? -10.403 -6.751 8.229 1.00 92.75 80 ILE A N 1
ATOM 620 C CA . ILE A 1 80 ? -9.711 -6.701 9.525 1.00 92.75 80 ILE A CA 1
ATOM 621 C C . ILE A 1 80 ? -9.958 -5.359 10.233 1.00 92.75 80 ILE A C 1
ATOM 623 O O . ILE A 1 80 ? -10.325 -5.313 11.407 1.00 92.75 80 ILE A O 1
ATOM 627 N N . HIS A 1 81 ? -9.785 -4.238 9.527 1.00 94.00 81 HIS A N 1
ATOM 628 C CA . HIS A 1 81 ? -9.988 -2.913 10.121 1.00 94.00 81 HIS A CA 1
ATOM 629 C C . HIS A 1 81 ? -11.460 -2.602 10.391 1.00 94.00 81 HIS A C 1
ATOM 631 O O . HIS A 1 81 ? -11.764 -1.915 11.365 1.00 94.00 81 HIS A O 1
ATOM 637 N N . ARG A 1 82 ? -12.383 -3.139 9.588 1.00 92.44 82 ARG A N 1
ATOM 638 C CA . ARG A 1 82 ? -13.822 -3.029 9.846 1.00 92.44 82 ARG A CA 1
ATOM 639 C C . ARG A 1 82 ? -14.213 -3.736 11.145 1.00 92.44 82 ARG A C 1
ATOM 641 O O . ARG A 1 82 ? -14.973 -3.185 11.936 1.00 92.44 82 ARG A O 1
ATOM 648 N N . GLU A 1 83 ? -13.677 -4.926 11.388 1.00 93.75 83 GLU A N 1
ATOM 649 C CA . GLU A 1 83 ? -13.917 -5.674 12.626 1.00 93.75 83 GLU A CA 1
ATOM 650 C C . GLU A 1 83 ? -13.344 -4.951 13.846 1.00 93.75 83 GLU A C 1
ATOM 652 O O . GLU A 1 83 ? -14.051 -4.781 14.841 1.00 93.75 83 GLU A O 1
ATOM 657 N N . ARG A 1 84 ? -12.118 -4.423 13.740 1.00 93.06 84 ARG A N 1
ATOM 658 C CA . ARG A 1 84 ? -11.509 -3.590 14.790 1.00 93.06 84 ARG A CA 1
ATOM 659 C C . ARG A 1 84 ? -12.336 -2.343 15.087 1.00 93.06 84 ARG A C 1
ATOM 661 O O . ARG A 1 84 ? -12.549 -2.020 16.252 1.00 93.06 84 ARG A O 1
ATOM 668 N N . ALA A 1 85 ? -12.841 -1.661 14.058 1.00 92.19 85 ALA A N 1
ATOM 669 C CA . ALA A 1 85 ? -13.712 -0.502 14.231 1.00 92.19 85 ALA A CA 1
ATOM 670 C C . ALA A 1 85 ? -15.007 -0.877 14.970 1.00 92.19 85 ALA A C 1
ATOM 672 O O . ALA A 1 85 ? -15.380 -0.198 15.924 1.00 92.19 85 ALA A O 1
ATOM 673 N N . ASN A 1 86 ? -15.645 -1.992 14.602 1.00 94.12 86 ASN A N 1
ATOM 674 C CA . ASN A 1 86 ? -16.839 -2.491 15.289 1.00 94.12 86 ASN A CA 1
ATOM 675 C C . ASN A 1 86 ? -16.550 -2.857 16.752 1.00 94.12 86 ASN A C 1
ATOM 677 O O . ASN A 1 86 ? -17.355 -2.572 17.637 1.00 94.12 86 ASN A O 1
ATOM 681 N N . GLN A 1 87 ? -15.404 -3.484 17.024 1.00 94.88 87 GLN A N 1
ATOM 682 C CA . GLN A 1 87 ? -14.983 -3.809 18.384 1.00 94.88 87 GLN A CA 1
ATOM 683 C C . GLN A 1 87 ? -14.732 -2.539 19.203 1.00 94.88 87 GLN A C 1
ATOM 685 O O . GLN A 1 87 ? -15.198 -2.441 20.336 1.00 94.88 87 GLN A O 1
ATOM 690 N N . ASN A 1 88 ? -14.067 -1.541 18.619 1.00 93.88 88 ASN A N 1
ATOM 691 C CA . ASN A 1 88 ? -13.812 -0.271 19.288 1.00 93.88 88 ASN A CA 1
ATOM 692 C C . ASN A 1 88 ? -15.118 0.485 19.583 1.00 93.88 88 ASN A C 1
ATOM 694 O O . ASN A 1 88 ? -15.304 0.984 20.689 1.00 93.88 88 ASN A O 1
ATOM 698 N N . GLN A 1 89 ? -16.067 0.479 18.639 1.00 92.88 89 GLN A N 1
ATOM 699 C CA . GLN A 1 89 ? -17.414 1.009 18.858 1.00 92.88 89 GLN A CA 1
ATOM 700 C C . GLN A 1 89 ? -18.092 0.315 20.045 1.00 92.88 89 GLN A C 1
ATOM 702 O O . GLN A 1 89 ? -18.497 0.991 20.987 1.00 92.88 89 GLN A O 1
ATOM 707 N N . ARG A 1 90 ? -18.137 -1.025 20.071 1.00 93.94 90 ARG A N 1
ATOM 708 C CA . ARG A 1 90 ? -18.717 -1.788 21.194 1.00 93.94 90 ARG A CA 1
ATOM 709 C C . ARG A 1 90 ? -18.055 -1.443 22.527 1.00 93.94 90 ARG A C 1
ATOM 711 O O . ARG A 1 90 ? -18.759 -1.216 23.505 1.00 93.94 90 ARG A O 1
ATOM 718 N N . ASN A 1 91 ? -16.728 -1.351 22.557 1.00 92.75 91 ASN A N 1
ATOM 719 C CA . ASN A 1 91 ? -15.981 -0.996 23.761 1.00 92.75 91 ASN A CA 1
ATOM 720 C C . ASN A 1 91 ? -16.299 0.431 24.229 1.00 92.75 91 ASN A C 1
ATOM 722 O O . ASN A 1 91 ? -16.492 0.653 25.423 1.00 92.75 91 ASN A O 1
ATOM 726 N N . SER A 1 92 ? -16.387 1.396 23.308 1.00 91.44 92 SER A N 1
ATOM 727 C CA . SER A 1 92 ? -16.754 2.775 23.648 1.00 91.44 92 SER A CA 1
ATOM 728 C C . SER A 1 92 ? -18.182 2.875 24.187 1.00 91.44 92 SER A C 1
ATOM 730 O O . SER A 1 92 ? -18.411 3.551 25.186 1.00 91.44 92 SER A O 1
ATOM 732 N N . GLU A 1 93 ? -19.129 2.141 23.601 1.00 91.19 93 GLU A N 1
ATOM 733 C CA . GLU A 1 93 ? -20.518 2.108 24.060 1.00 91.19 93 GLU A CA 1
ATOM 734 C C . GLU A 1 93 ? -20.641 1.426 25.428 1.00 91.19 93 GLU A C 1
ATOM 736 O O . GLU A 1 93 ? -21.369 1.905 26.294 1.00 91.19 93 GLU A O 1
ATOM 741 N N . GLN A 1 94 ? -19.880 0.357 25.680 1.00 89.06 94 GLN A N 1
ATOM 742 C CA . GLN A 1 94 ? -19.812 -0.273 27.002 1.00 89.06 94 GLN A CA 1
ATOM 743 C C . GLN A 1 94 ? -19.263 0.685 28.067 1.00 89.06 94 GLN A C 1
ATOM 745 O O . GLN A 1 94 ? -19.839 0.774 29.150 1.00 89.06 94 GLN A O 1
ATOM 750 N N . ARG A 1 95 ? -18.206 1.447 27.748 1.00 87.62 95 ARG A N 1
ATOM 751 C CA . ARG A 1 95 ? -17.650 2.479 28.643 1.00 87.62 95 ARG A CA 1
ATOM 752 C C . ARG A 1 95 ? -18.659 3.592 28.945 1.00 87.62 95 ARG A C 1
ATOM 754 O O . ARG A 1 95 ? -18.718 4.048 30.081 1.00 87.62 95 ARG A O 1
ATOM 761 N N . LYS A 1 96 ? -19.472 4.000 27.961 1.00 87.94 96 LYS A N 1
ATOM 762 C CA . LYS A 1 96 ? -20.557 4.979 28.161 1.00 87.94 96 LYS A CA 1
ATOM 763 C C . LYS A 1 96 ? -21.691 4.426 29.031 1.00 87.94 96 LYS A C 1
ATOM 765 O O . LYS A 1 96 ? -22.194 5.137 29.891 1.00 87.94 96 LYS A O 1
ATOM 770 N N . ARG A 1 97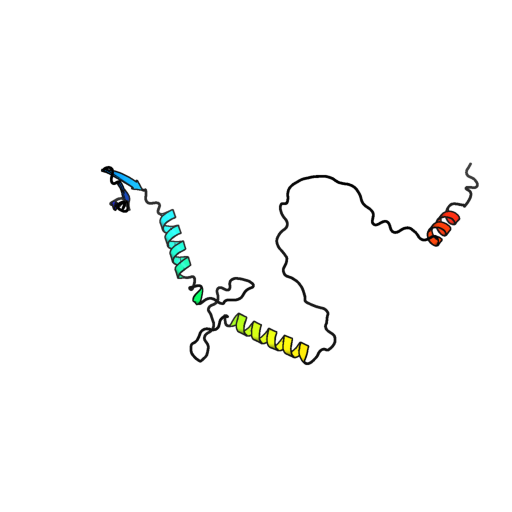 ? -22.106 3.172 28.804 1.00 84.81 97 ARG A N 1
ATOM 771 C CA . ARG A 1 97 ? -23.224 2.530 29.525 1.00 84.81 97 ARG A CA 1
ATOM 772 C C . ARG A 1 97 ? -22.892 2.197 30.976 1.00 84.81 97 ARG A C 1
ATOM 774 O O . ARG A 1 97 ? -23.769 2.265 31.830 1.00 84.81 97 ARG A O 1
ATOM 781 N N . TYR A 1 98 ? -21.642 1.842 31.251 1.00 78.12 98 TYR A N 1
ATOM 782 C CA . TYR A 1 98 ? -21.168 1.534 32.593 1.00 78.12 98 TYR A CA 1
ATOM 783 C C . TYR A 1 98 ? -19.952 2.404 32.908 1.00 78.12 98 TYR A C 1
ATOM 785 O O . TYR A 1 98 ? -18.822 1.923 32.810 1.00 78.12 98 TYR A O 1
ATOM 793 N N . PRO A 1 99 ? -20.148 3.661 33.346 1.00 67.88 99 PRO A N 1
ATOM 794 C CA . PRO A 1 99 ? -19.057 4.548 33.753 1.00 67.88 99 PRO A CA 1
ATOM 795 C C . PRO A 1 99 ? -18.396 4.112 35.079 1.00 67.88 99 PRO A C 1
ATOM 797 O O . PRO A 1 99 ? -17.895 4.943 35.834 1.00 67.88 99 PRO A O 1
ATOM 800 N N . LYS A 1 100 ? -18.389 2.810 35.408 1.00 65.50 100 LYS A N 1
ATOM 801 C CA . LYS A 1 100 ? -17.770 2.277 36.624 1.00 65.50 100 LYS A CA 1
ATOM 802 C C . LYS A 1 100 ? -16.249 2.448 36.540 1.00 65.50 100 LYS A C 1
ATOM 804 O O . LYS A 1 100 ? -15.554 1.620 35.967 1.00 65.50 100 LYS A O 1
ATOM 809 N N . GLN A 1 101 ? -15.778 3.560 37.105 1.00 58.00 101 GLN A N 1
ATOM 810 C CA . GLN A 1 101 ? -14.471 3.771 37.738 1.00 58.00 101 GLN A CA 1
ATOM 811 C C . GLN A 1 101 ? -13.287 3.089 37.030 1.00 58.00 101 GLN A C 1
ATOM 813 O O . GLN A 1 101 ? -12.645 2.191 37.560 1.00 58.00 101 GLN A O 1
ATOM 818 N N . GLY A 1 102 ? -12.991 3.531 35.809 1.00 54.22 102 GLY A N 1
ATOM 819 C CA . GLY A 1 102 ? -11.855 3.046 35.022 1.00 54.22 102 GLY A CA 1
ATOM 820 C C . GLY A 1 102 ? -11.156 4.161 34.250 1.00 54.22 102 GLY A C 1
ATOM 821 O O . GLY A 1 102 ? -10.685 3.936 33.141 1.00 54.22 102 GLY A O 1
ATOM 822 N N . ALA A 1 103 ? -11.106 5.374 34.806 1.00 52.66 103 ALA A N 1
ATOM 823 C CA . ALA A 1 103 ? -10.421 6.538 34.232 1.00 52.66 103 ALA A CA 1
ATOM 824 C C . ALA A 1 103 ? -8.888 6.482 34.408 1.00 52.66 103 ALA A C 1
ATOM 826 O O . ALA A 1 103 ? -8.240 7.483 34.699 1.00 52.66 103 ALA A O 1
ATOM 827 N N . ARG A 1 104 ? -8.282 5.300 34.276 1.00 54.12 104 ARG A N 1
ATOM 828 C CA . ARG A 1 104 ? -6.827 5.122 34.273 1.00 54.12 104 ARG A CA 1
ATOM 829 C C . ARG A 1 104 ? -6.517 3.941 33.367 1.00 54.12 104 ARG A C 1
ATOM 831 O O . ARG A 1 104 ? -6.732 2.807 33.779 1.00 54.12 104 ARG A O 1
ATOM 838 N N . ARG A 1 105 ? -6.032 4.225 32.156 1.00 56.81 105 ARG A N 1
ATOM 839 C CA . ARG A 1 105 ? -5.338 3.350 31.183 1.00 56.81 105 ARG A CA 1
ATOM 840 C C . ARG A 1 105 ? -5.892 3.601 29.782 1.00 56.81 105 ARG A C 1
ATOM 842 O O . ARG A 1 105 ? -6.843 2.949 29.347 1.00 56.81 105 ARG A O 1
ATOM 849 N N . ASN A 1 106 ? -5.233 4.535 29.096 1.00 51.06 106 ASN A N 1
ATOM 850 C CA . ASN A 1 106 ? -4.698 4.396 27.735 1.00 51.06 106 ASN A CA 1
ATOM 851 C C . ASN A 1 106 ? -4.878 5.658 26.868 1.00 51.06 106 ASN A C 1
ATOM 853 O O . ASN A 1 106 ? -5.380 5.569 25.754 1.00 51.06 106 ASN A O 1
ATOM 857 N N . GLU A 1 107 ? -4.432 6.812 27.365 1.00 44.34 107 GLU A N 1
ATOM 858 C CA . GLU A 1 107 ? -3.784 7.817 26.513 1.00 44.34 107 GLU A CA 1
ATOM 859 C C . GLU A 1 107 ? -2.290 7.488 26.537 1.00 44.34 107 GLU A C 1
ATOM 861 O O . GLU A 1 107 ? -1.563 7.842 27.460 1.00 44.34 107 GLU A O 1
ATOM 866 N N . ARG A 1 108 ? -1.859 6.662 25.584 1.00 43.66 108 ARG A N 1
ATOM 867 C CA . ARG A 1 108 ? -0.469 6.641 25.141 1.00 43.66 108 ARG A CA 1
ATOM 868 C C . ARG A 1 108 ? -0.497 7.197 23.731 1.00 43.66 108 ARG A C 1
ATOM 870 O O . ARG A 1 108 ? -0.886 6.490 22.802 1.00 43.66 108 ARG A O 1
ATOM 877 N N . ASP A 1 109 ? -0.179 8.481 23.639 1.00 37.09 109 ASP A N 1
ATOM 878 C CA . ASP A 1 109 ? 0.249 9.132 22.408 1.00 37.09 109 ASP A CA 1
ATOM 879 C C . ASP A 1 109 ? 1.358 8.302 21.744 1.00 37.09 109 ASP A C 1
ATOM 881 O O . ASP A 1 109 ? 2.279 7.856 22.437 1.00 37.09 109 ASP A O 1
ATOM 885 N N . PRO A 1 110 ? 1.296 8.055 20.428 1.00 44.25 110 PRO A N 1
ATOM 886 C CA . PRO A 1 110 ? 2.395 7.478 19.678 1.00 44.25 110 PRO A CA 1
ATOM 887 C C . PRO A 1 110 ? 3.325 8.592 19.173 1.00 44.25 110 PRO A C 1
ATOM 889 O O . PRO A 1 110 ? 3.395 8.834 17.976 1.00 44.25 110 PRO A O 1
ATOM 892 N N . GLU A 1 111 ? 4.058 9.237 20.079 1.00 39.53 111 GLU A N 1
ATOM 893 C CA . GLU A 1 111 ? 5.199 10.100 19.735 1.00 39.53 111 GLU A CA 1
ATOM 894 C C . GLU A 1 111 ? 6.495 9.380 20.144 1.00 39.53 111 GLU A C 1
ATOM 896 O O . GLU A 1 111 ? 7.159 9.723 21.118 1.00 39.53 111 GLU A O 1
ATOM 901 N N . ASP A 1 112 ? 6.810 8.309 19.414 1.00 39.31 112 ASP A N 1
ATOM 902 C CA . ASP A 1 112 ? 8.135 7.683 19.393 1.00 39.31 112 ASP A CA 1
ATOM 903 C C . ASP A 1 112 ? 8.719 7.924 17.998 1.00 39.31 112 ASP A C 1
ATOM 905 O O . ASP A 1 112 ? 8.549 7.116 17.081 1.00 39.31 112 ASP A O 1
ATOM 909 N N . TYR A 1 113 ? 9.329 9.099 17.811 1.00 35.91 113 TYR A N 1
ATOM 910 C CA . TYR A 1 113 ? 10.203 9.362 16.671 1.00 35.91 113 TYR A CA 1
ATOM 911 C C . TYR A 1 113 ? 11.649 9.540 17.162 1.00 35.91 113 TYR A C 1
ATOM 913 O O . TYR A 1 113 ? 11.872 10.140 18.218 1.00 35.91 113 TYR A O 1
ATOM 921 N N . PRO A 1 114 ? 12.648 8.997 16.441 1.00 42.75 114 PRO A N 1
ATOM 922 C CA . PRO A 1 114 ? 13.916 8.601 17.027 1.00 42.75 114 PRO A CA 1
ATOM 923 C C . PRO A 1 114 ? 14.866 9.772 17.264 1.00 42.75 114 PRO A C 1
ATOM 925 O O . PRO A 1 114 ? 15.054 10.662 16.438 1.00 42.75 114 PRO A O 1
ATOM 928 N N . ARG A 1 115 ? 15.544 9.675 18.400 1.00 52.47 115 ARG A N 1
ATOM 929 C CA . ARG A 1 115 ? 16.637 10.510 18.889 1.00 52.47 115 ARG A CA 1
ATOM 930 C C . ARG A 1 115 ? 17.857 10.500 17.946 1.00 52.47 115 ARG A C 1
ATOM 932 O O . ARG A 1 115 ? 18.728 9.657 18.139 1.00 52.47 115 ARG A O 1
ATOM 939 N N . HIS A 1 116 ? 18.000 11.454 17.018 1.00 49.22 116 HIS A N 1
ATOM 940 C CA . HIS A 1 116 ? 19.335 11.939 16.607 1.00 49.22 116 HIS A CA 1
ATOM 941 C C . HIS A 1 116 ? 19.327 13.269 15.817 1.00 49.22 116 HIS A C 1
ATOM 943 O O . HIS A 1 116 ? 18.617 13.400 14.827 1.00 49.22 116 HIS A O 1
ATOM 949 N N . LEU A 1 117 ? 20.243 14.166 16.220 1.00 47.19 117 LEU A N 1
ATOM 950 C CA . LEU A 1 117 ? 20.796 15.350 15.528 1.00 47.19 117 LEU A CA 1
ATOM 951 C C . LEU A 1 117 ? 20.053 16.693 15.624 1.00 47.19 117 LEU A C 1
ATOM 953 O O . LEU A 1 117 ? 19.497 17.193 14.654 1.00 47.19 117 LEU A O 1
ATOM 957 N N . HIS A 1 118 ? 20.234 17.365 16.760 1.00 43.25 118 HIS A N 1
ATOM 958 C CA . HIS A 1 118 ? 20.544 18.800 16.775 1.00 43.25 118 HIS A CA 1
ATOM 959 C C . HIS A 1 118 ? 21.895 18.931 17.497 1.00 43.25 118 HIS A C 1
ATOM 961 O O . HIS A 1 118 ? 22.012 18.533 18.651 1.00 43.25 118 HIS A O 1
ATOM 967 N N . LEU A 1 119 ? 22.979 19.018 16.722 1.00 43.84 119 LEU A N 1
ATOM 968 C CA . LEU A 1 119 ? 23.796 20.224 16.526 1.00 43.84 119 LEU A CA 1
ATOM 969 C C . LEU A 1 119 ? 24.373 20.787 17.835 1.00 43.84 119 LEU A C 1
ATOM 971 O O . LEU A 1 119 ? 23.645 21.195 18.730 1.00 43.84 119 LEU A O 1
ATOM 975 N N . LEU A 1 120 ? 25.703 20.766 17.901 1.00 46.09 120 LEU A N 1
ATOM 976 C CA . LEU A 1 120 ? 26.536 21.283 18.981 1.00 46.09 120 LEU A CA 1
ATOM 977 C C . LEU A 1 120 ? 26.266 22.768 19.297 1.00 46.09 120 LEU A C 1
ATOM 979 O O . LEU A 1 120 ? 25.945 23.540 18.397 1.00 46.09 120 LEU A O 1
ATOM 983 N N . GLU A 1 121 ? 26.555 23.087 20.569 1.00 37.72 121 GLU A N 1
ATOM 984 C CA . GLU A 1 121 ? 26.798 24.379 21.252 1.00 37.72 121 GLU A CA 1
ATOM 985 C C . GLU A 1 121 ? 25.654 25.086 22.011 1.00 37.72 121 GLU A C 1
ATOM 987 O O . GLU A 1 121 ? 24.517 25.079 21.544 1.00 37.72 121 GLU A O 1
ATOM 992 N N . PRO A 1 122 ? 25.950 25.811 23.124 1.00 45.09 122 PRO A N 1
ATOM 993 C CA . PRO A 1 122 ? 27.153 25.825 23.981 1.00 45.09 122 PRO A CA 1
ATOM 994 C C . PRO A 1 122 ? 26.850 25.544 25.477 1.00 45.09 122 PRO A C 1
ATOM 996 O O . PRO A 1 122 ? 25.728 25.670 25.955 1.00 45.09 122 PRO A O 1
ATOM 999 N N . LEU A 1 123 ? 27.889 25.168 26.229 1.00 49.56 123 LEU A N 1
ATOM 1000 C CA . LEU A 1 123 ? 27.885 24.944 27.683 1.00 49.56 123 LEU A CA 1
ATOM 1001 C C . LEU A 1 123 ? 27.314 26.139 28.471 1.00 49.56 123 LEU A C 1
ATOM 1003 O O . LEU A 1 123 ? 27.881 27.229 28.397 1.00 49.56 123 LEU A O 1
ATOM 1007 N N . GLN A 1 124 ? 26.276 25.920 29.289 1.00 35.50 124 GLN A N 1
ATOM 1008 C CA . GLN A 1 124 ? 25.839 26.857 30.334 1.00 35.50 124 GLN A CA 1
ATOM 1009 C C . GLN A 1 124 ? 25.371 26.102 31.601 1.00 35.50 124 GLN A C 1
ATOM 1011 O O . GLN A 1 124 ? 24.397 25.362 31.548 1.00 35.50 124 GLN A O 1
ATOM 1016 N N . GLY A 1 125 ? 26.151 26.285 32.678 1.00 36.03 125 GLY A N 1
ATOM 1017 C CA . GLY A 1 125 ? 25.886 26.222 34.133 1.00 36.03 125 GLY A CA 1
ATOM 1018 C C . GLY A 1 125 ? 24.812 25.313 34.762 1.00 36.03 125 GLY A C 1
ATOM 1019 O O . GLY A 1 125 ? 23.643 25.397 34.415 1.00 36.03 125 GLY A O 1
ATOM 1020 N N . GLU A 1 126 ? 25.259 24.517 35.749 1.00 36.69 126 GLU A N 1
ATOM 1021 C CA . GLU A 1 126 ? 24.679 24.237 37.096 1.00 36.69 126 GLU A CA 1
ATOM 1022 C C . GLU A 1 126 ? 23.167 24.479 37.348 1.00 36.69 126 GLU A C 1
ATOM 1024 O O . GLU A 1 126 ? 22.644 25.563 37.129 1.00 36.69 126 GLU A O 1
ATOM 1029 N N . ASP A 1 127 ? 22.368 23.453 37.669 1.00 41.09 127 ASP A N 1
ATOM 1030 C CA . ASP A 1 127 ? 22.119 22.808 38.985 1.00 41.09 127 ASP A CA 1
ATOM 1031 C C . ASP A 1 127 ? 21.213 23.606 39.956 1.00 41.09 127 ASP A C 1
ATOM 1033 O O . ASP A 1 127 ? 21.263 24.825 40.048 1.00 41.09 127 ASP A O 1
ATOM 1037 N N . SER A 1 128 ? 20.433 22.849 40.735 1.00 39.06 128 SER A N 1
ATOM 1038 C CA . SER A 1 128 ? 19.709 23.205 41.961 1.00 39.06 128 SER A CA 1
ATOM 1039 C C . SER A 1 128 ? 18.257 23.685 41.851 1.00 39.06 128 SER A C 1
ATOM 1041 O O . SER A 1 128 ? 17.932 24.867 41.935 1.00 39.06 128 SER A O 1
ATOM 1043 N N . SER A 1 129 ? 17.332 22.719 41.890 1.00 42.22 129 SER A N 1
ATOM 1044 C CA . SER A 1 129 ? 16.076 22.891 42.630 1.00 42.22 129 SER A CA 1
ATOM 1045 C C . SER A 1 129 ? 16.379 22.881 44.136 1.00 42.22 129 SER A C 1
ATOM 1047 O O . SER A 1 129 ? 16.363 21.836 44.785 1.00 42.22 129 SER A O 1
ATOM 1049 N N . HIS A 1 130 ? 16.711 24.058 44.657 1.00 44.72 130 HIS A N 1
ATOM 1050 C CA . HIS A 1 130 ? 17.019 24.347 46.054 1.00 44.72 130 HIS A CA 1
ATOM 1051 C C . HIS A 1 130 ? 15.728 24.405 46.889 1.00 44.72 130 HIS A C 1
ATOM 1053 O O . HIS A 1 130 ? 14.987 25.389 46.851 1.00 44.72 130 HIS A O 1
ATOM 1059 N N . LEU A 1 131 ? 15.431 23.321 47.608 1.00 61.12 131 LEU A N 1
ATOM 1060 C CA . LEU A 1 131 ? 14.438 23.3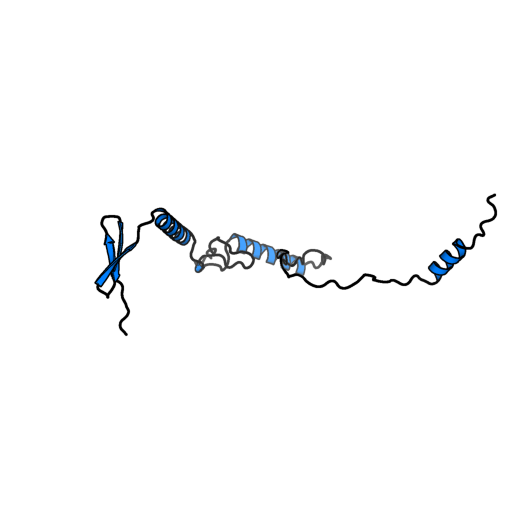18 48.681 1.00 61.12 131 LEU A CA 1
ATOM 1061 C C . LEU A 1 131 ? 15.159 23.774 49.952 1.00 61.12 131 LEU A C 1
ATOM 1063 O O . LEU A 1 131 ? 15.995 23.043 50.473 1.00 61.12 131 LEU A O 1
ATOM 1067 N N . GLU A 1 132 ? 14.874 24.994 50.405 1.00 57.53 132 GLU A N 1
ATOM 1068 C CA . GLU A 1 132 ? 15.428 25.533 51.651 1.00 57.53 132 GLU A CA 1
ATOM 1069 C C . GLU A 1 132 ? 15.041 24.635 52.842 1.00 57.53 132 GLU A C 1
ATOM 1071 O O . GLU A 1 132 ? 13.846 24.364 53.019 1.00 57.53 132 GLU A O 1
ATOM 1076 N N . PRO A 1 133 ? 16.011 24.180 53.660 1.00 76.44 133 PRO A N 1
ATOM 1077 C CA . PRO A 1 133 ? 15.744 23.424 54.878 1.00 76.44 133 PRO A CA 1
ATOM 1078 C C . PRO A 1 133 ? 14.876 24.222 55.849 1.00 76.44 133 PRO A C 1
ATOM 1080 O O . PRO A 1 133 ? 15.006 25.442 55.985 1.00 76.44 133 PRO A O 1
ATOM 1083 N N . THR A 1 134 ? 13.990 23.534 56.558 1.00 80.81 134 THR A N 1
ATOM 1084 C CA . THR A 1 134 ? 13.117 24.185 57.539 1.00 80.81 134 THR A CA 1
ATOM 1085 C C . THR A 1 134 ? 13.902 24.612 58.785 1.00 80.81 134 THR A C 1
ATOM 1087 O O . THR A 1 134 ? 14.939 24.045 59.128 1.00 80.81 134 THR A O 1
ATOM 1090 N N . TYR A 1 135 ? 13.403 25.625 59.502 1.00 80.12 135 TYR A N 1
ATOM 1091 C CA . TYR A 1 135 ? 14.035 26.137 60.729 1.00 80.12 135 TYR A CA 1
ATOM 1092 C C . TYR A 1 135 ? 14.250 25.047 61.795 1.00 80.12 135 TYR A C 1
ATOM 1094 O O . TYR A 1 135 ? 15.239 25.085 62.530 1.00 80.12 135 TYR A O 1
ATOM 1102 N N . ASP A 1 136 ? 13.353 24.063 61.853 1.00 78.75 136 ASP A N 1
ATOM 1103 C CA . ASP A 1 136 ? 13.447 22.956 62.802 1.00 78.75 136 ASP A CA 1
ATOM 1104 C C . ASP A 1 136 ? 14.628 22.026 62.474 1.00 78.75 136 ASP A C 1
ATOM 1106 O O . ASP A 1 136 ? 15.388 21.672 63.375 1.00 78.75 136 ASP A O 1
ATOM 1110 N N . GLU A 1 137 ? 14.869 21.726 61.193 1.00 80.62 137 GLU A N 1
ATOM 1111 C CA . GLU A 1 137 ? 16.013 20.909 60.749 1.00 80.62 137 GLU A CA 1
ATOM 1112 C C . GLU A 1 137 ? 17.352 21.598 61.045 1.00 80.62 137 GLU A C 1
ATOM 1114 O O . GLU A 1 137 ? 18.306 20.971 61.511 1.00 80.62 137 GLU A O 1
ATOM 1119 N N . LEU A 1 138 ? 17.412 22.918 60.848 1.00 81.31 138 LEU A N 1
ATOM 1120 C CA . LEU A 1 138 ? 18.596 23.714 61.178 1.00 81.31 138 LEU A CA 1
ATOM 1121 C C . LEU A 1 138 ? 18.869 23.730 62.688 1.00 81.31 138 LEU A C 1
ATOM 1123 O O . LEU A 1 138 ? 20.026 23.689 63.118 1.00 81.31 138 LEU A O 1
ATOM 1127 N N . LYS A 1 139 ? 17.812 23.762 63.506 1.00 82.44 139 LYS A N 1
ATOM 1128 C CA . LYS A 1 139 ? 17.924 23.733 64.966 1.00 82.44 139 LYS A CA 1
ATOM 1129 C C . LYS A 1 139 ? 18.441 22.386 65.470 1.00 82.44 139 LYS A C 1
ATOM 1131 O O . LYS A 1 139 ? 19.279 22.367 66.373 1.00 82.44 139 LYS A O 1
ATOM 1136 N N . GLU A 1 140 ? 17.986 21.277 64.891 1.00 79.44 140 GLU A N 1
ATOM 1137 C CA . GLU A 1 140 ? 18.494 19.943 65.230 1.00 79.44 140 GLU A CA 1
ATOM 1138 C C . GLU A 1 140 ? 19.978 19.791 64.877 1.00 79.44 140 GLU A C 1
ATOM 1140 O O . GLU A 1 140 ? 20.768 19.368 65.726 1.00 79.44 140 GLU A O 1
ATOM 1145 N N . ALA A 1 141 ? 20.384 20.220 63.678 1.00 82.25 141 ALA A N 1
ATOM 1146 C CA . ALA A 1 141 ? 21.783 20.171 63.254 1.00 82.25 141 ALA A CA 1
ATOM 1147 C C . ALA A 1 141 ? 22.705 20.978 64.187 1.00 82.25 141 ALA A C 1
ATOM 1149 O O . ALA A 1 141 ? 23.766 20.496 64.585 1.00 82.25 141 ALA A O 1
ATOM 1150 N N . ALA A 1 142 ? 22.286 22.179 64.601 1.00 85.12 142 ALA A N 1
ATOM 1151 C CA . ALA A 1 142 ? 23.069 23.016 65.509 1.00 85.12 142 ALA A CA 1
ATOM 1152 C C . ALA A 1 142 ? 23.251 22.384 66.904 1.00 85.12 142 ALA A C 1
ATOM 1154 O O . ALA A 1 142 ? 24.332 22.479 67.493 1.00 85.12 142 ALA A O 1
ATOM 1155 N N . MET A 1 143 ? 22.223 21.709 67.433 1.00 82.88 143 MET A N 1
ATOM 1156 C CA . MET A 1 143 ? 22.322 21.010 68.721 1.00 82.88 143 MET A CA 1
ATOM 1157 C C . MET A 1 143 ? 23.288 19.820 68.664 1.00 82.88 143 MET A C 1
ATOM 1159 O O . MET A 1 143 ? 24.067 19.630 69.597 1.00 82.88 143 MET A O 1
ATOM 1163 N N . LEU A 1 144 ? 23.277 19.049 67.571 1.00 76.06 144 LEU A N 1
ATOM 1164 C CA . LEU A 1 144 ? 24.159 17.887 67.403 1.00 76.06 144 LEU A CA 1
ATOM 1165 C C . LEU A 1 144 ? 25.637 18.272 67.259 1.00 76.06 144 LEU A C 1
ATOM 1167 O O . LEU A 1 144 ? 26.509 17.526 67.696 1.00 76.06 144 LEU A O 1
ATOM 1171 N N . LEU A 1 145 ? 25.921 19.448 66.698 1.00 77.62 145 LEU A N 1
ATOM 1172 C CA . LEU A 1 145 ? 27.285 19.947 66.495 1.00 77.62 145 LEU A CA 1
ATOM 1173 C C . LEU A 1 145 ? 27.897 20.621 67.735 1.00 77.62 145 LEU A C 1
ATOM 1175 O O . LEU A 1 145 ? 29.054 21.028 67.697 1.00 77.62 145 LEU A O 1
ATOM 1179 N N . SER A 1 146 ? 27.146 20.739 68.834 1.00 75.38 146 SER A N 1
ATOM 1180 C CA . SER A 1 146 ? 27.572 21.472 70.037 1.00 75.38 146 SER A CA 1
ATOM 1181 C C . SER A 1 146 ? 28.042 20.572 71.188 1.00 75.38 146 SER A C 1
ATOM 1183 O O . SER A 1 146 ? 28.135 21.033 72.326 1.00 75.38 146 SER A O 1
ATOM 1185 N N . ILE A 1 147 ? 28.346 19.295 70.936 1.00 64.88 147 ILE A N 1
ATOM 1186 C CA . ILE A 1 147 ? 28.995 18.436 71.937 1.00 64.88 147 ILE A CA 1
ATOM 1187 C C . ILE A 1 147 ? 30.483 18.821 71.984 1.00 64.88 147 ILE A C 1
ATOM 1189 O O . ILE A 1 147 ? 31.168 18.652 70.978 1.00 64.88 147 ILE A O 1
ATOM 1193 N N . PRO A 1 148 ? 31.008 19.354 73.103 1.00 64.81 148 PRO A N 1
ATOM 1194 C CA . PRO A 1 148 ? 32.423 19.684 73.189 1.00 64.81 148 PRO A CA 1
ATOM 1195 C C . PRO A 1 148 ? 33.248 18.393 73.185 1.00 64.81 148 PRO A C 1
ATOM 1197 O O . PRO A 1 148 ? 33.039 17.530 74.040 1.00 64.81 148 PRO A O 1
ATOM 1200 N N . ASP A 1 149 ? 34.198 18.288 72.253 1.00 57.50 149 ASP A N 1
ATOM 1201 C CA . ASP A 1 149 ? 35.294 17.315 72.291 1.00 57.50 149 ASP A CA 1
ATOM 1202 C C . ASP A 1 149 ? 36.095 17.540 73.583 1.00 57.50 149 ASP A C 1
ATOM 1204 O O . ASP A 1 149 ? 36.979 18.394 73.675 1.00 57.50 149 ASP A O 1
ATOM 1208 N N . ARG A 1 150 ? 35.715 16.813 74.635 1.00 54.78 150 ARG A N 1
ATOM 1209 C CA . ARG A 1 150 ? 36.528 16.631 75.830 1.00 54.78 150 ARG A CA 1
ATOM 1210 C C . ARG A 1 150 ? 37.373 15.382 75.614 1.00 54.78 150 ARG A C 1
ATOM 1212 O O . ARG A 1 150 ? 36.839 14.283 75.520 1.00 54.78 150 ARG A O 1
ATOM 1219 N N . ASP A 1 151 ? 38.679 15.622 75.594 1.00 47.12 151 ASP A N 1
ATOM 1220 C CA . ASP A 1 151 ? 39.757 14.672 75.852 1.00 47.12 151 ASP A CA 1
ATOM 1221 C C . ASP A 1 151 ? 40.097 13.683 74.721 1.00 47.12 151 ASP A C 1
ATOM 1223 O O . ASP A 1 151 ? 39.501 12.615 74.574 1.00 47.12 151 ASP A O 1
ATOM 1227 N N . ARG A 1 152 ? 41.199 13.976 74.014 1.00 52.94 152 ARG A N 1
ATOM 1228 C CA . ARG A 1 152 ? 42.169 12.922 73.697 1.00 52.94 152 ARG A CA 1
ATOM 1229 C C . ARG A 1 152 ? 43.605 13.448 73.648 1.00 52.94 152 ARG A C 1
ATOM 1231 O O . ARG A 1 152 ? 43.991 14.139 72.707 1.00 52.94 152 ARG A O 1
ATOM 1238 N N . GLU A 1 153 ? 44.317 13.117 74.726 1.00 48.25 153 GLU A N 1
ATOM 1239 C CA . GLU A 1 153 ? 45.780 12.997 74.861 1.00 48.25 153 GLU A CA 1
ATOM 1240 C C . GLU A 1 153 ? 46.464 12.306 73.672 1.00 48.25 153 GLU A C 1
ATOM 1242 O O . GLU A 1 153 ? 45.843 11.407 73.047 1.00 48.25 153 GLU A O 1
#

Secondary structure (DSSP, 8-state):
------EEEE-TTSPEEEE-TTS-EEEE---HHHHHHHHHHHHHHHHS--GGGB---SSS---SBPPBPTTSPBPSS-HHHHHHHHHHHHHHHHHHH---S---S--------------------------PPPHHHHHHHHHHTT-------

Organism: Hyaloperonospora brassicae (NCBI:txid162125)